Protein AF-A0A427E4P9-F1 (afdb_monomer_lite)

Foldseek 3Di:
DPDDCVVPDVVVCVCCVVVPVLCVLVVVCVVVVHPSVVSVVVVVVVVVVVVVVVPQDPVNVVVVVVVPDDPPPPVPPDDD

Secondary structure (DSSP, 8-state):
-----TT--SGGGHHHIIIIIHHHHHHHHHHHT--HHHHHHHHHHHHHHHHHHTT--HHHHHHHHHH---------S---

Organism: NCBI:txid271420

Radius of gyration: 16.05 Å; chains: 1; bounding box: 30×42×44 Å

pLDDT: mean 82.81, std 17.64, range [43.94, 98.19]

Sequence (80 aa):
MPADYSQHHVEDHEQFILEQLLPLIVGYARASGTPSEVVALSSFLSLSTVLQAKGLSRATLITAIDASRLPIHAAPEGLQ

Structure (mmCIF, N/CA/C/O backbone):
data_AF-A0A427E4P9-F1
#
_entry.id   AF-A0A427E4P9-F1
#
loop_
_atom_site.group_PDB
_atom_site.id
_atom_site.type_symbol
_atom_site.label_atom_id
_atom_site.label_alt_id
_atom_site.label_comp_id
_atom_site.label_asym_id
_atom_site.label_entity_id
_atom_site.label_seq_id
_atom_site.pdbx_PDB_ins_code
_atom_site.Cartn_x
_atom_site.Cartn_y
_atom_site.Cartn_z
_atom_site.occupancy
_atom_site.B_iso_or_equiv
_atom_site.auth_seq_id
_atom_site.auth_comp_id
_atom_site.auth_asym_id
_atom_site.auth_atom_id
_atom_site.pdbx_PDB_model_num
ATOM 1 N N . MET A 1 1 ? 8.176 -5.650 -22.633 1.00 45.12 1 MET A N 1
ATOM 2 C CA . MET A 1 1 ? 8.599 -4.281 -22.285 1.00 45.12 1 MET A CA 1
ATOM 3 C C . MET A 1 1 ? 8.190 -4.038 -20.846 1.00 45.12 1 MET A C 1
ATOM 5 O O . MET A 1 1 ? 7.047 -4.367 -20.541 1.00 45.12 1 MET A O 1
ATOM 9 N N . PRO A 1 2 ? 9.085 -3.582 -19.954 1.00 54.84 2 PRO A N 1
ATOM 10 C CA . PRO A 1 2 ? 8.650 -3.124 -18.639 1.00 54.84 2 PRO A CA 1
ATOM 11 C C . PRO A 1 2 ? 7.641 -1.990 -18.845 1.00 54.84 2 PRO A C 1
ATOM 13 O O . PRO A 1 2 ? 7.794 -1.196 -19.772 1.00 54.84 2 PRO A O 1
ATOM 16 N N . ALA A 1 3 ? 6.572 -1.978 -18.056 1.00 59.44 3 ALA A N 1
ATOM 17 C CA . ALA A 1 3 ? 5.596 -0.905 -18.129 1.00 59.44 3 ALA A CA 1
ATOM 18 C C . ALA A 1 3 ? 6.280 0.415 -17.739 1.00 59.44 3 ALA A C 1
ATOM 20 O O . AL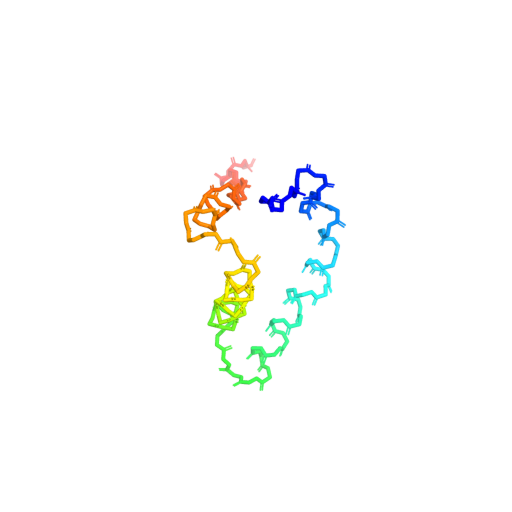A A 1 3 ? 6.926 0.497 -16.693 1.00 59.44 3 ALA A O 1
ATOM 21 N N . ASP A 1 4 ? 6.191 1.402 -18.627 1.00 62.19 4 ASP A N 1
ATOM 22 C CA . ASP A 1 4 ? 6.704 2.746 -18.399 1.00 62.19 4 ASP A CA 1
ATOM 23 C C . ASP A 1 4 ? 5.617 3.561 -17.697 1.00 62.19 4 ASP A C 1
ATOM 25 O O . ASP A 1 4 ? 4.586 3.883 -18.284 1.00 62.19 4 ASP A O 1
ATOM 29 N N . TYR A 1 5 ? 5.834 3.830 -16.412 1.00 66.62 5 TYR A N 1
ATOM 30 C CA . TYR A 1 5 ? 4.933 4.619 -15.574 1.00 66.62 5 TYR A CA 1
ATOM 31 C C . TYR A 1 5 ? 5.403 6.071 -15.421 1.00 66.62 5 TYR A C 1
ATOM 33 O O . TYR A 1 5 ? 4.832 6.808 -14.626 1.00 66.62 5 TYR A O 1
ATOM 41 N N . SER A 1 6 ? 6.435 6.498 -16.159 1.00 64.44 6 SER A N 1
ATOM 42 C CA . SER A 1 6 ? 7.063 7.819 -15.993 1.00 64.44 6 SER A CA 1
ATOM 43 C C . SER A 1 6 ? 6.142 9.007 -16.288 1.00 64.44 6 SER A C 1
ATOM 45 O O . SER A 1 6 ? 6.445 10.118 -15.869 1.00 64.44 6 SER A O 1
ATOM 47 N N . GLN A 1 7 ? 5.022 8.776 -16.978 1.00 64.75 7 GLN A N 1
ATOM 48 C CA . GLN A 1 7 ? 4.013 9.791 -17.297 1.00 64.75 7 GLN A CA 1
ATOM 49 C C . GLN A 1 7 ? 2.823 9.815 -16.327 1.00 64.75 7 GLN A C 1
ATOM 51 O O . GLN A 1 7 ? 1.912 10.615 -16.517 1.00 64.75 7 GLN A O 1
ATOM 56 N N . HIS A 1 8 ? 2.794 8.932 -15.325 1.00 72.25 8 HIS A N 1
ATOM 57 C CA . HIS A 1 8 ? 1.705 8.845 -14.354 1.00 72.25 8 HIS A CA 1
ATOM 58 C C . HIS A 1 8 ? 2.210 9.292 -12.986 1.00 72.25 8 HIS A C 1
ATOM 60 O O . HIS A 1 8 ? 2.869 8.530 -12.275 1.00 72.25 8 HIS A O 1
ATOM 66 N N . HIS A 1 9 ? 1.913 10.542 -12.638 1.00 72.25 9 HIS A N 1
ATOM 67 C CA . HIS A 1 9 ? 2.308 11.132 -11.368 1.00 72.25 9 HIS A CA 1
ATOM 68 C C . HIS A 1 9 ? 1.300 10.754 -10.277 1.00 72.25 9 HIS A C 1
ATOM 70 O O . HIS A 1 9 ? 0.100 10.637 -10.525 1.00 72.25 9 HIS A O 1
ATOM 76 N N . VAL A 1 10 ? 1.773 10.539 -9.047 1.00 74.38 10 VAL A N 1
ATOM 77 C CA . VAL A 1 10 ? 0.876 10.249 -7.909 1.00 74.38 10 VAL A CA 1
ATOM 78 C C . VAL A 1 10 ? -0.022 11.455 -7.632 1.00 74.38 10 VAL A C 1
ATOM 80 O O . VAL A 1 10 ? -1.182 11.298 -7.255 1.00 74.38 10 VAL A O 1
ATOM 83 N N . GLU A 1 11 ? 0.511 12.645 -7.888 1.00 81.31 11 GLU A N 1
ATOM 84 C CA . GLU A 1 11 ? -0.139 13.944 -7.799 1.00 81.31 11 GLU A CA 1
ATOM 85 C C . GLU A 1 11 ? -1.394 14.023 -8.683 1.00 81.31 11 GLU A C 1
ATOM 87 O O . GLU A 1 11 ? -2.408 14.569 -8.253 1.00 81.31 11 GLU A O 1
ATOM 92 N N . ASP A 1 12 ? -1.397 13.377 -9.856 1.00 84.06 12 ASP A N 1
ATOM 93 C CA . ASP A 1 12 ? -2.573 13.317 -10.745 1.00 84.06 12 ASP A CA 1
ATOM 94 C C . ASP A 1 12 ? -3.750 12.549 -10.114 1.00 84.06 12 ASP A C 1
ATOM 96 O O . ASP A 1 12 ? -4.898 12.634 -10.561 1.00 84.06 12 ASP A O 1
ATOM 100 N N . HIS A 1 13 ? -3.472 11.777 -9.064 1.00 86.12 13 HIS A N 1
ATOM 101 C CA . HIS A 1 13 ? -4.431 10.948 -8.346 1.00 86.12 13 HIS A CA 1
ATOM 102 C C . HIS A 1 13 ? -4.644 11.399 -6.895 1.00 86.12 13 HIS A C 1
ATOM 104 O O . HIS A 1 13 ? -5.391 10.741 -6.166 1.00 86.12 13 HIS A O 1
ATOM 110 N N . GLU A 1 14 ? -4.043 12.517 -6.472 1.00 86.31 14 GLU A N 1
ATOM 111 C CA . GLU A 1 14 ? -4.071 12.995 -5.084 1.00 86.31 14 GLU A CA 1
ATOM 112 C C . GLU A 1 14 ? -5.502 13.169 -4.567 1.00 86.31 14 GLU A C 1
ATOM 114 O O . GLU A 1 14 ? -5.843 12.647 -3.505 1.00 86.31 14 GLU A O 1
ATOM 119 N N . GLN A 1 15 ? -6.374 13.811 -5.352 1.00 90.38 15 GLN A N 1
ATOM 120 C CA . GLN A 1 15 ? -7.768 14.027 -4.962 1.00 90.38 15 GLN A CA 1
ATOM 121 C C . GLN A 1 15 ? -8.505 12.702 -4.711 1.00 90.38 15 GLN A C 1
ATOM 123 O O . GLN A 1 15 ? -9.193 12.545 -3.705 1.00 90.38 15 GLN A O 1
ATOM 128 N N . PHE A 1 16 ? -8.341 11.712 -5.594 1.00 92.44 16 PHE A N 1
ATOM 129 C CA . PHE A 1 16 ? -8.938 10.390 -5.398 1.00 92.44 16 PHE A CA 1
ATOM 130 C C . PHE A 1 16 ? -8.390 9.712 -4.135 1.00 92.44 16 PHE A C 1
ATOM 132 O O . PHE A 1 16 ? -9.153 9.145 -3.349 1.00 92.44 16 PHE A O 1
ATOM 139 N N . ILE A 1 17 ? -7.076 9.782 -3.921 1.00 90.88 17 ILE A N 1
ATOM 140 C CA . ILE A 1 17 ? -6.422 9.152 -2.774 1.00 90.88 17 ILE A CA 1
ATOM 141 C C . ILE A 1 17 ? -6.931 9.772 -1.466 1.00 90.88 17 ILE A C 1
ATOM 143 O O . ILE A 1 17 ? -7.389 9.042 -0.583 1.00 90.88 17 ILE A O 1
ATOM 147 N N . LEU A 1 18 ? -6.896 11.101 -1.350 1.00 90.69 18 LEU A N 1
ATOM 148 C CA . LEU A 1 18 ? -7.225 11.820 -0.119 1.00 90.69 18 LEU A CA 1
ATOM 149 C C . LEU A 1 18 ? -8.729 11.887 0.159 1.00 90.69 18 LEU A C 1
ATOM 151 O O . LEU A 1 18 ? -9.138 11.724 1.307 1.00 90.69 18 LEU A O 1
ATOM 155 N N . GLU A 1 19 ? -9.557 12.108 -0.863 1.00 93.88 19 GLU A N 1
ATOM 156 C CA . GLU A 1 19 ? -10.992 12.361 -0.674 1.00 93.88 19 GLU A CA 1
ATOM 157 C C . GLU A 1 19 ? -11.854 11.101 -0.785 1.00 93.88 19 GLU A C 1
ATOM 159 O O . GLU A 1 19 ? -12.985 11.095 -0.300 1.00 93.88 19 GLU A O 1
ATOM 164 N N . GLN A 1 20 ? -11.354 10.026 -1.406 1.00 95.81 20 GLN A N 1
ATOM 165 C CA . GLN A 1 20 ? -12.148 8.814 -1.640 1.00 95.81 20 GLN A CA 1
ATOM 166 C C . GLN A 1 20 ? -11.511 7.575 -1.014 1.00 95.81 20 GLN A C 1
ATOM 168 O O . GLN A 1 20 ? -12.136 6.920 -0.178 1.00 95.81 20 GLN A O 1
ATOM 173 N N . LEU A 1 21 ? -10.264 7.255 -1.370 1.00 93.88 21 LEU A N 1
ATOM 174 C CA . LEU A 1 21 ? -9.629 6.007 -0.943 1.00 93.88 21 LEU A CA 1
ATOM 175 C C . LEU A 1 21 ? -9.353 5.971 0.566 1.00 93.88 21 LEU A C 1
ATOM 177 O O . LEU A 1 21 ? -9.730 5.005 1.232 1.00 93.88 21 LEU A O 1
ATOM 181 N N . LEU A 1 22 ? -8.717 7.008 1.123 1.00 93.81 22 LEU A N 1
ATOM 182 C CA . LEU A 1 22 ? -8.420 7.054 2.559 1.00 93.81 22 LEU A CA 1
ATOM 183 C C . LEU A 1 22 ? -9.699 7.070 3.419 1.00 93.81 22 LEU A C 1
ATOM 185 O O . LEU A 1 22 ? -9.786 6.256 4.347 1.00 93.81 22 LEU A O 1
ATOM 189 N N . PRO A 1 23 ? -10.731 7.885 3.113 1.00 96.81 23 PRO A N 1
ATOM 190 C CA . PRO A 1 23 ? -12.005 7.823 3.825 1.00 96.81 23 PRO A CA 1
ATOM 191 C C . PRO A 1 23 ? -12.689 6.460 3.730 1.00 96.81 23 PRO A C 1
ATOM 193 O O . PRO A 1 23 ? -13.259 6.009 4.722 1.00 96.81 23 PRO A O 1
ATOM 196 N N . LEU A 1 24 ? -12.607 5.774 2.585 1.00 97.00 24 LEU A N 1
ATOM 197 C CA . LEU A 1 24 ? -13.161 4.428 2.428 1.00 97.00 24 LEU A CA 1
ATOM 198 C C . LEU A 1 24 ? -12.480 3.422 3.366 1.00 97.00 24 LEU A C 1
ATOM 200 O O . LEU A 1 24 ? -13.165 2.663 4.053 1.00 97.00 24 LEU A O 1
ATOM 204 N N . ILE A 1 25 ? -11.145 3.445 3.437 1.00 96.81 25 ILE A N 1
ATOM 205 C CA . ILE A 1 25 ? -10.357 2.582 4.333 1.00 96.81 25 ILE A CA 1
ATOM 206 C C . ILE A 1 25 ? -10.724 2.848 5.797 1.00 96.81 25 ILE A C 1
ATOM 208 O O . ILE A 1 25 ? -11.010 1.912 6.546 1.00 96.81 25 ILE A O 1
ATOM 212 N N . VAL A 1 26 ? -10.757 4.120 6.204 1.00 95.69 26 VAL A N 1
ATOM 213 C CA . VAL A 1 26 ? -11.090 4.521 7.582 1.00 95.69 26 VAL A CA 1
ATOM 214 C C . VAL A 1 26 ? -12.544 4.190 7.923 1.00 95.69 26 VAL A C 1
ATOM 216 O O . VAL A 1 26 ? -12.833 3.715 9.023 1.00 95.69 26 VAL A O 1
ATOM 219 N N . GLY A 1 27 ? -13.465 4.406 6.984 1.00 97.62 27 GLY A N 1
ATOM 220 C CA . GLY A 1 27 ? -14.882 4.088 7.135 1.00 97.62 27 GLY A CA 1
ATOM 221 C C . GLY A 1 27 ? -15.112 2.595 7.343 1.00 97.62 27 GLY A C 1
ATOM 222 O O . GLY A 1 27 ? -15.814 2.211 8.281 1.00 97.62 27 GLY A O 1
ATOM 223 N N . TYR A 1 28 ? -14.463 1.754 6.533 1.00 97.94 28 TYR A N 1
ATOM 224 C CA . TYR A 1 28 ? -14.494 0.304 6.716 1.00 97.94 28 TYR A CA 1
ATOM 225 C C . TYR A 1 28 ? -13.904 -0.102 8.069 1.00 97.94 28 TYR A C 1
ATOM 227 O O . TYR A 1 28 ? -14.558 -0.823 8.816 1.00 97.94 28 TYR A O 1
ATOM 235 N N . ALA A 1 29 ? -12.715 0.404 8.412 1.00 98.06 29 ALA A N 1
ATOM 236 C CA . ALA A 1 29 ? -12.039 0.102 9.674 1.00 98.06 29 ALA A CA 1
ATOM 237 C C . ALA A 1 29 ? -12.931 0.401 10.890 1.00 98.06 29 ALA A C 1
ATOM 239 O O . ALA A 1 29 ? -13.090 -0.432 11.783 1.00 98.06 29 ALA A O 1
ATOM 240 N N . ARG A 1 30 ? -13.597 1.564 10.881 1.00 97.50 30 ARG A N 1
ATOM 241 C CA . ARG A 1 30 ? -14.574 1.936 11.910 1.00 97.50 30 ARG A CA 1
ATOM 242 C C . ARG A 1 30 ? -15.755 0.966 11.951 1.00 97.50 30 ARG A C 1
ATOM 244 O O . ARG A 1 30 ? -16.137 0.544 13.037 1.00 97.50 30 ARG A O 1
ATOM 251 N N . ALA A 1 31 ? -16.338 0.628 10.802 1.00 98.19 31 ALA A N 1
ATOM 252 C CA . ALA A 1 31 ? -17.505 -0.252 10.729 1.00 98.19 31 ALA A CA 1
ATOM 253 C C . ALA A 1 31 ? -17.194 -1.696 11.162 1.00 98.19 31 ALA A C 1
ATOM 255 O O . ALA A 1 31 ? -18.039 -2.346 11.772 1.00 98.19 31 ALA A O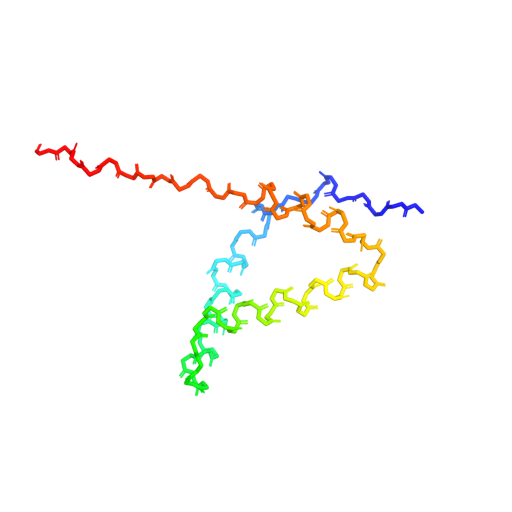 1
ATOM 256 N N . SER A 1 32 ? -15.986 -2.189 10.877 1.00 97.25 32 SER A N 1
ATOM 257 C CA . SER A 1 32 ? -15.544 -3.542 11.230 1.00 97.25 32 SER A CA 1
ATOM 258 C C . SER A 1 32 ? -14.904 -3.642 12.620 1.00 97.25 32 SER A C 1
ATOM 260 O O . SER A 1 32 ? -14.546 -4.740 13.042 1.00 97.25 32 SER A O 1
ATOM 262 N N . GLY A 1 33 ? -14.703 -2.518 13.319 1.00 97.06 33 GLY A N 1
ATOM 263 C CA . GLY A 1 33 ? -13.976 -2.470 14.593 1.00 97.06 33 GLY A CA 1
ATOM 264 C C . GLY A 1 33 ? -12.487 -2.821 14.470 1.00 97.06 33 GLY A C 1
ATOM 265 O O . GLY A 1 33 ? -11.855 -3.193 15.455 1.00 97.06 33 GLY A O 1
ATOM 266 N N . THR A 1 34 ? -11.924 -2.754 13.263 1.00 97.88 34 THR A N 1
ATOM 267 C CA . THR A 1 34 ? -10.516 -3.080 12.994 1.00 97.88 34 THR A CA 1
ATOM 268 C C . THR A 1 34 ? -9.667 -1.807 13.044 1.00 97.88 34 THR A C 1
ATOM 270 O O . THR A 1 34 ? -10.124 -0.773 12.559 1.00 97.88 34 THR A O 1
ATOM 273 N N . PRO A 1 35 ? -8.428 -1.839 13.570 1.00 97.50 35 PRO A N 1
ATOM 274 C CA . PRO A 1 35 ? -7.542 -0.681 13.506 1.00 97.50 35 PRO A CA 1
ATOM 275 C C . PRO A 1 35 ? -7.292 -0.231 12.060 1.00 97.50 35 PRO A C 1
ATOM 277 O O . PRO A 1 35 ? -7.077 -1.055 11.164 1.00 97.50 35 PRO A O 1
ATOM 280 N N . SER A 1 36 ? -7.320 1.080 11.823 1.00 93.94 36 SER A N 1
ATOM 281 C CA . SER A 1 36 ? -7.205 1.665 10.480 1.00 93.94 36 SER A CA 1
ATOM 282 C C . SER A 1 36 ? -5.905 1.292 9.771 1.00 93.94 36 SER A C 1
ATOM 284 O O . SER A 1 36 ? -5.906 1.026 8.573 1.00 93.94 36 SER A O 1
ATOM 286 N N . GLU A 1 37 ? -4.811 1.192 10.518 1.00 94.88 37 GLU A N 1
ATOM 287 C CA . GLU A 1 37 ? -3.492 0.788 10.049 1.00 94.88 37 GLU A CA 1
ATOM 288 C C . GLU A 1 37 ? -3.468 -0.667 9.567 1.00 94.88 37 GLU A C 1
ATOM 290 O O . GLU A 1 37 ? -2.794 -0.976 8.586 1.00 94.88 37 GLU A O 1
ATOM 295 N N . VAL A 1 38 ? -4.260 -1.555 10.180 1.00 97.06 38 VAL A N 1
ATOM 296 C CA . VAL A 1 38 ? -4.374 -2.960 9.759 1.00 97.06 38 VAL A CA 1
ATOM 297 C C . VAL A 1 38 ? -5.123 -3.057 8.431 1.00 97.06 38 VAL A C 1
ATOM 299 O O . VAL A 1 38 ? -4.706 -3.793 7.533 1.00 97.06 38 VAL A O 1
ATOM 302 N N . VAL A 1 39 ? -6.204 -2.289 8.272 1.00 97.62 39 VAL A N 1
ATOM 303 C CA . VAL A 1 39 ? -6.973 -2.235 7.017 1.00 97.62 39 VAL A CA 1
ATOM 304 C C . VAL A 1 39 ? -6.148 -1.589 5.903 1.00 97.62 39 VAL A C 1
ATOM 306 O O . VAL A 1 39 ? -6.116 -2.106 4.783 1.00 97.62 39 VAL A O 1
ATOM 309 N N . ALA A 1 40 ? -5.433 -0.504 6.207 1.00 95.62 40 ALA A N 1
ATOM 310 C CA . ALA A 1 40 ? -4.540 0.164 5.267 1.00 95.62 40 ALA A CA 1
ATOM 311 C C . ALA A 1 40 ? -3.414 -0.772 4.806 1.00 95.62 40 ALA A C 1
ATOM 313 O O . ALA A 1 40 ? -3.201 -0.924 3.603 1.00 95.62 40 ALA A O 1
ATOM 314 N N . LEU A 1 41 ? -2.756 -1.474 5.737 1.00 95.56 41 LEU A N 1
ATOM 315 C CA . LEU A 1 41 ? -1.719 -2.456 5.416 1.00 95.56 41 LEU A CA 1
ATOM 316 C C . LEU A 1 41 ? -2.271 -3.601 4.558 1.00 95.56 41 LEU A C 1
ATOM 318 O O . LEU A 1 41 ? -1.660 -3.972 3.559 1.00 95.56 41 LEU A O 1
ATOM 322 N N . SER A 1 42 ? -3.444 -4.135 4.900 1.00 97.19 42 SER A N 1
ATOM 323 C CA . SER A 1 42 ? -4.082 -5.214 4.130 1.00 97.19 42 SER A CA 1
ATOM 324 C C . SER A 1 42 ? -4.440 -4.772 2.706 1.00 97.19 42 SER A C 1
ATOM 326 O O . SER A 1 42 ? -4.242 -5.523 1.745 1.00 97.19 42 SER A O 1
ATOM 328 N N . SER A 1 43 ? -4.909 -3.530 2.554 1.00 96.69 43 SER A N 1
ATOM 329 C CA . SER A 1 43 ? -5.189 -2.914 1.252 1.00 96.69 43 SER A CA 1
ATOM 330 C C . SER A 1 43 ? -3.904 -2.751 0.437 1.00 96.69 43 SER A C 1
ATOM 332 O O . SER A 1 43 ? -3.844 -3.169 -0.718 1.00 96.69 43 SER A O 1
ATOM 334 N N . PHE A 1 44 ? -2.842 -2.234 1.060 1.00 94.56 44 PHE A N 1
ATOM 335 C CA . PHE A 1 44 ? -1.522 -2.094 0.449 1.00 94.56 44 PHE A CA 1
ATOM 336 C C . PHE A 1 44 ? -0.941 -3.438 -0.022 1.00 94.56 44 PHE A C 1
ATOM 338 O O . PHE A 1 44 ? -0.452 -3.536 -1.151 1.00 94.56 44 PHE A O 1
ATOM 345 N N . LEU A 1 45 ? -1.021 -4.489 0.801 1.00 95.38 45 LEU A N 1
ATOM 346 C CA . LEU A 1 45 ? -0.544 -5.828 0.438 1.00 95.38 45 LEU A CA 1
ATOM 347 C C . LEU A 1 45 ? -1.322 -6.392 -0.754 1.00 95.38 45 LEU A C 1
ATOM 349 O O . LEU A 1 45 ? -0.717 -6.905 -1.693 1.00 95.38 45 LEU A O 1
ATOM 353 N N . SER A 1 46 ? -2.645 -6.227 -0.758 1.00 96.62 46 SER A N 1
ATOM 354 C CA . SER A 1 46 ? -3.505 -6.675 -1.859 1.00 96.62 46 SER A CA 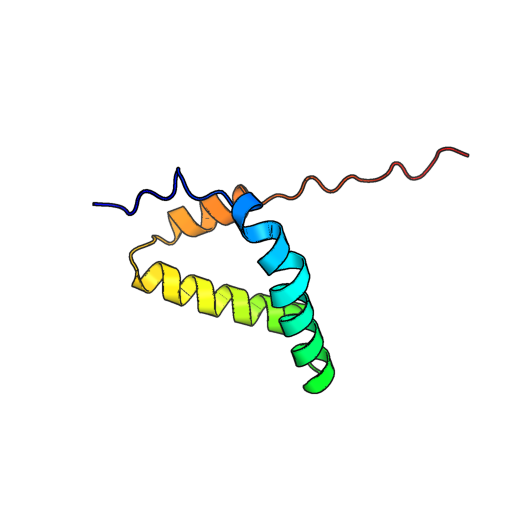1
ATOM 355 C C . SER A 1 46 ? -3.163 -5.965 -3.173 1.00 96.62 46 SER A C 1
ATOM 357 O O . SER A 1 46 ? -2.991 -6.616 -4.206 1.00 96.62 46 SER A O 1
ATOM 359 N N . LEU A 1 47 ? -2.984 -4.640 -3.139 1.00 94.44 47 LEU A N 1
ATOM 360 C CA . LEU A 1 47 ? -2.555 -3.856 -4.302 1.00 94.44 47 LEU A CA 1
ATOM 361 C C . LEU A 1 47 ? -1.156 -4.274 -4.775 1.00 94.44 47 LEU A C 1
ATOM 363 O O . LEU A 1 47 ? -0.938 -4.463 -5.970 1.00 94.44 47 LEU A O 1
ATOM 367 N N . SER A 1 48 ? -0.227 -4.511 -3.848 1.00 94.25 48 SER A N 1
ATOM 368 C CA . SER A 1 48 ? 1.121 -5.000 -4.160 1.00 94.25 48 SER A CA 1
ATOM 369 C C . SER A 1 48 ? 1.099 -6.369 -4.842 1.00 94.25 48 SER A C 1
ATOM 371 O O . SER A 1 48 ? 1.893 -6.620 -5.750 1.00 94.25 48 SER A O 1
ATOM 373 N N . THR A 1 49 ? 0.191 -7.267 -4.450 1.00 94.62 49 THR A N 1
ATOM 3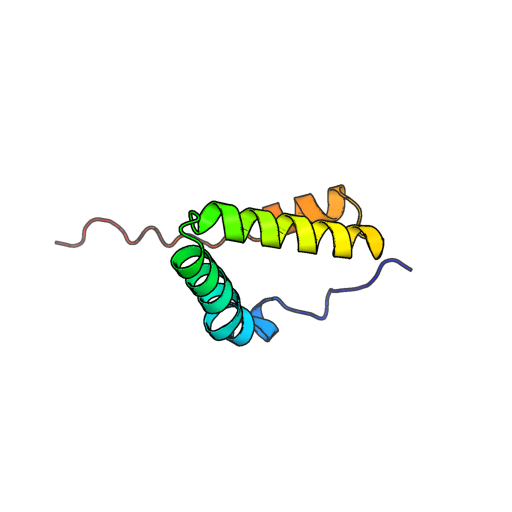74 C CA . THR A 1 49 ? -0.015 -8.556 -5.128 1.00 94.62 49 THR A CA 1
ATOM 375 C C . THR A 1 49 ? -0.524 -8.362 -6.553 1.00 94.62 49 THR A C 1
ATOM 377 O O . THR A 1 49 ? -0.008 -9.000 -7.471 1.00 94.62 49 THR A O 1
ATOM 380 N N . VAL A 1 50 ? -1.485 -7.457 -6.768 1.00 95.56 50 VAL A N 1
ATOM 381 C CA . VAL A 1 50 ? -1.982 -7.127 -8.116 1.00 95.56 50 VAL A CA 1
ATOM 382 C C . VAL A 1 50 ? -0.853 -6.585 -8.992 1.00 95.56 50 VAL A C 1
ATOM 384 O O . VAL A 1 50 ? -0.683 -7.042 -10.121 1.00 95.56 50 VAL A O 1
ATOM 387 N N . LEU A 1 51 ? -0.041 -5.662 -8.473 1.00 93.38 51 LEU A N 1
ATOM 388 C CA . LEU A 1 51 ? 1.092 -5.086 -9.200 1.00 93.38 51 LEU A CA 1
ATOM 389 C C . LEU A 1 51 ? 2.155 -6.138 -9.549 1.00 93.38 51 LEU A C 1
ATOM 391 O O . LEU A 1 51 ? 2.627 -6.180 -10.686 1.00 93.38 51 LEU A O 1
ATOM 395 N N . GLN A 1 52 ? 2.479 -7.043 -8.622 1.00 94.00 52 GLN A N 1
ATOM 396 C CA . GLN A 1 52 ? 3.380 -8.168 -8.903 1.00 94.00 52 GLN A CA 1
ATOM 397 C C . GLN A 1 52 ? 2.822 -9.098 -9.982 1.00 94.00 52 GLN A C 1
ATOM 399 O O . GLN A 1 52 ? 3.555 -9.491 -10.887 1.00 94.00 52 GLN A O 1
ATOM 404 N N . ALA A 1 53 ? 1.519 -9.394 -9.951 1.00 94.62 53 ALA A N 1
ATOM 405 C CA . ALA A 1 53 ? 0.860 -10.191 -10.987 1.00 94.62 53 ALA A CA 1
ATOM 406 C C . ALA A 1 53 ? 0.885 -9.511 -12.371 1.00 94.62 53 ALA A C 1
ATOM 408 O O . ALA A 1 53 ? 0.796 -10.188 -13.394 1.00 94.62 53 ALA A O 1
ATOM 409 N N . LYS A 1 54 ? 1.036 -8.181 -12.420 1.00 92.00 54 LYS A N 1
ATOM 410 C CA . LYS A 1 54 ? 1.248 -7.403 -13.653 1.00 92.00 54 LYS A CA 1
ATOM 411 C C . LYS A 1 54 ? 2.719 -7.303 -14.072 1.00 92.00 54 LYS A C 1
ATOM 413 O O . LYS A 1 54 ? 3.012 -6.682 -15.089 1.00 92.00 54 LYS A O 1
ATOM 418 N N . GLY A 1 55 ? 3.627 -7.944 -13.339 1.00 91.75 55 GLY A N 1
ATOM 419 C CA . GLY A 1 55 ? 5.045 -8.037 -13.679 1.00 91.75 55 GLY A CA 1
ATOM 420 C C . GLY A 1 55 ? 5.946 -7.040 -12.955 1.00 91.75 55 GLY A C 1
ATOM 421 O O . GLY A 1 55 ? 7.132 -6.974 -13.281 1.00 91.75 55 GLY A O 1
ATOM 422 N N . LEU A 1 56 ? 5.442 -6.279 -11.973 1.00 91.81 56 LEU A N 1
ATOM 423 C CA . LEU A 1 56 ? 6.316 -5.444 -11.146 1.00 91.81 56 LEU A CA 1
ATOM 424 C C . LEU A 1 56 ? 7.134 -6.328 -10.210 1.00 91.81 56 LEU A C 1
ATOM 426 O O . LEU A 1 56 ? 6.604 -7.147 -9.462 1.00 91.81 56 LEU A O 1
ATOM 430 N N . SER A 1 57 ? 8.451 -6.144 -10.239 1.00 93.00 57 SER A N 1
ATOM 431 C CA . SER A 1 57 ? 9.338 -6.886 -9.354 1.00 93.00 57 SER A CA 1
ATOM 432 C C . SER A 1 57 ? 9.208 -6.392 -7.912 1.00 93.00 57 SER A C 1
ATOM 434 O O . SER A 1 57 ? 8.921 -5.219 -7.657 1.00 93.00 57 SER A O 1
ATOM 436 N N . ARG A 1 58 ? 9.525 -7.266 -6.950 1.00 92.12 58 ARG A N 1
ATOM 437 C CA . ARG A 1 58 ? 9.674 -6.867 -5.544 1.00 92.12 58 ARG A CA 1
ATOM 438 C C . ARG A 1 58 ? 10.645 -5.693 -5.390 1.00 92.12 58 ARG A C 1
ATOM 440 O O . ARG A 1 58 ? 10.369 -4.794 -4.610 1.00 92.12 58 ARG A O 1
ATOM 447 N N . ALA A 1 59 ? 11.763 -5.698 -6.118 1.00 92.19 59 ALA A N 1
ATOM 448 C CA . ALA A 1 59 ? 12.754 -4.626 -6.043 1.00 92.19 59 ALA A CA 1
ATOM 449 C C . ALA A 1 59 ? 12.144 -3.274 -6.443 1.00 92.19 59 ALA A C 1
ATOM 451 O O . ALA A 1 59 ? 12.289 -2.304 -5.712 1.00 92.19 59 ALA A O 1
ATOM 452 N N . THR A 1 60 ? 11.376 -3.248 -7.535 1.00 89.44 60 THR A N 1
ATOM 453 C CA . THR A 1 60 ? 10.657 -2.055 -8.004 1.00 89.44 60 THR A CA 1
ATOM 454 C C . THR A 1 60 ? 9.670 -1.537 -6.960 1.00 89.44 60 THR A C 1
ATOM 456 O O . THR A 1 60 ? 9.629 -0.338 -6.705 1.00 89.44 60 THR A O 1
ATOM 459 N N . LEU A 1 61 ? 8.901 -2.428 -6.326 1.00 90.25 61 LEU A N 1
ATOM 460 C CA . LEU A 1 61 ? 7.950 -2.039 -5.281 1.00 90.25 61 LEU A CA 1
ATOM 461 C C . LEU A 1 61 ? 8.647 -1.463 -4.046 1.00 90.25 61 LEU A C 1
ATOM 463 O O . LEU A 1 61 ? 8.197 -0.453 -3.520 1.00 90.25 61 LEU A O 1
ATOM 467 N N . ILE A 1 62 ? 9.760 -2.060 -3.610 1.00 91.31 62 ILE A N 1
ATOM 468 C CA . ILE A 1 62 ? 10.553 -1.523 -2.495 1.00 91.31 62 ILE A CA 1
ATOM 469 C C . ILE A 1 62 ? 11.094 -0.132 -2.840 1.00 91.31 62 ILE A C 1
ATOM 471 O O . ILE A 1 62 ? 10.919 0.791 -2.052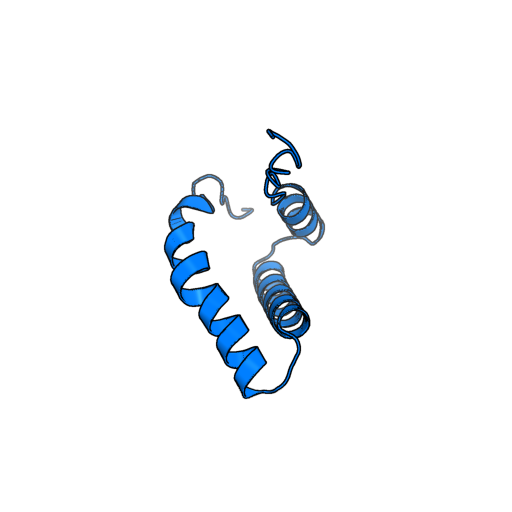 1.00 91.31 62 ILE A O 1
ATOM 475 N N . THR A 1 63 ? 11.649 0.056 -4.041 1.00 87.38 63 THR A N 1
ATOM 476 C CA . THR A 1 63 ? 12.112 1.376 -4.496 1.00 87.38 63 THR A CA 1
ATOM 477 C C . THR A 1 63 ? 10.986 2.412 -4.516 1.00 87.38 63 THR A C 1
ATOM 479 O O . THR A 1 63 ? 11.210 3.554 -4.125 1.00 87.38 63 THR A O 1
ATOM 482 N N . ALA A 1 64 ? 9.773 2.032 -4.928 1.00 85.38 64 ALA A N 1
ATOM 483 C CA . ALA A 1 64 ? 8.622 2.934 -4.920 1.00 85.38 64 ALA A CA 1
ATOM 484 C C . ALA A 1 64 ? 8.220 3.360 -3.495 1.00 85.38 64 ALA A C 1
ATOM 486 O O . ALA A 1 64 ? 7.934 4.531 -3.267 1.00 85.38 64 ALA A O 1
ATOM 487 N N . ILE A 1 65 ? 8.251 2.435 -2.531 1.00 87.31 65 ILE A N 1
ATOM 488 C CA . ILE A 1 65 ? 7.987 2.728 -1.110 1.00 87.31 65 ILE A CA 1
ATOM 489 C C . ILE A 1 65 ? 9.064 3.656 -0.539 1.00 87.31 65 ILE A C 1
ATOM 491 O O . ILE A 1 65 ? 8.759 4.608 0.175 1.00 87.31 65 ILE A O 1
ATOM 495 N N . ASP A 1 66 ? 10.331 3.410 -0.867 1.00 85.06 66 ASP A N 1
ATOM 496 C CA . ASP A 1 66 ? 11.432 4.260 -0.410 1.00 85.06 66 ASP A CA 1
ATOM 497 C C . ASP A 1 66 ? 11.333 5.685 -0.974 1.00 85.06 66 ASP A C 1
ATOM 499 O O . ASP A 1 66 ? 11.720 6.641 -0.297 1.00 85.06 66 ASP A O 1
ATOM 503 N N . ALA A 1 67 ? 10.793 5.829 -2.188 1.00 81.38 67 ALA A N 1
ATOM 504 C CA . ALA A 1 67 ? 10.541 7.112 -2.834 1.00 81.38 67 ALA A CA 1
ATOM 505 C C . ALA A 1 67 ? 9.282 7.824 -2.307 1.00 81.38 67 ALA A C 1
ATOM 507 O O . ALA A 1 67 ? 9.226 9.049 -2.350 1.00 81.38 67 ALA A O 1
ATOM 508 N N . SER A 1 68 ? 8.298 7.101 -1.756 1.00 75.81 68 SER A N 1
ATOM 509 C CA . SER A 1 68 ? 7.026 7.667 -1.275 1.00 75.81 68 SER A CA 1
ATOM 510 C C . SER A 1 68 ? 7.133 8.401 0.069 1.00 75.81 68 SER A C 1
ATOM 512 O O . SER A 1 68 ? 6.129 8.575 0.764 1.00 75.81 68 SER A O 1
ATOM 514 N N . ARG A 1 69 ? 8.342 8.787 0.492 1.00 66.00 69 ARG A N 1
ATOM 515 C CA . ARG A 1 69 ? 8.560 9.528 1.736 1.00 66.00 69 ARG A CA 1
ATOM 516 C C . ARG A 1 69 ? 7.864 10.881 1.632 1.00 66.00 69 ARG A C 1
ATOM 518 O O . ARG A 1 69 ? 8.388 11.803 1.014 1.00 66.00 69 ARG A O 1
ATOM 525 N N . LEU A 1 70 ? 6.708 11.006 2.285 1.00 55.25 70 LEU A N 1
ATOM 526 C CA . LEU A 1 70 ? 6.138 12.310 2.594 1.00 55.25 70 LEU A CA 1
ATOM 527 C C . LEU A 1 70 ? 7.200 13.100 3.369 1.00 55.25 70 LEU A C 1
ATOM 529 O O . LEU A 1 70 ? 7.690 12.596 4.388 1.00 55.25 70 LEU A O 1
ATOM 533 N N . PRO A 1 71 ? 7.571 14.316 2.934 1.00 50.12 71 PRO A N 1
ATOM 534 C CA . PRO A 1 71 ? 8.263 15.231 3.815 1.00 50.12 71 PRO A CA 1
ATOM 535 C C . PRO A 1 71 ? 7.290 15.519 4.953 1.00 50.12 71 PRO A C 1
ATOM 537 O O . PRO A 1 71 ? 6.378 16.332 4.819 1.00 50.12 71 PRO A O 1
ATOM 540 N N . ILE A 1 72 ? 7.444 14.804 6.068 1.00 47.69 72 ILE A N 1
ATOM 541 C CA . ILE A 1 72 ? 6.815 15.183 7.322 1.00 47.69 72 ILE A CA 1
ATOM 542 C C . ILE A 1 72 ? 7.375 16.577 7.586 1.00 47.69 72 ILE A C 1
ATOM 5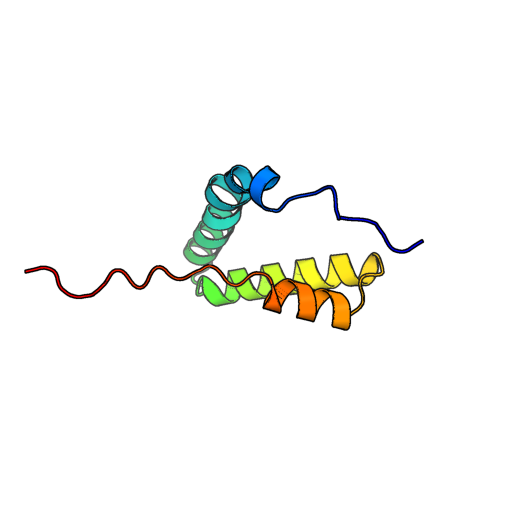44 O O . ILE A 1 72 ? 8.532 16.717 7.981 1.00 47.69 72 ILE A O 1
ATOM 548 N N . HIS A 1 73 ? 6.594 17.618 7.288 1.00 46.31 73 HIS A N 1
ATOM 549 C CA . HIS A 1 73 ? 6.806 18.913 7.904 1.00 46.31 73 HIS A CA 1
ATOM 550 C C . HIS A 1 73 ? 6.655 18.638 9.396 1.00 46.31 73 HIS A C 1
ATOM 552 O O . HIS A 1 73 ? 5.549 18.611 9.931 1.00 46.31 73 HIS A O 1
ATOM 558 N N . ALA A 1 74 ? 7.776 18.359 10.058 1.00 44.59 74 ALA A N 1
ATOM 559 C CA . ALA A 1 74 ? 7.912 18.639 11.464 1.00 44.59 74 ALA A CA 1
ATOM 560 C C . ALA A 1 74 ? 7.679 20.147 11.557 1.00 44.59 74 ALA A C 1
ATOM 562 O O . ALA A 1 74 ? 8.599 20.936 11.345 1.00 44.59 74 ALA A O 1
ATOM 563 N N . ALA A 1 75 ? 6.418 20.557 11.726 1.00 49.34 75 ALA A N 1
ATOM 564 C CA . ALA A 1 75 ? 6.116 21.906 12.157 1.00 49.34 75 ALA A CA 1
ATOM 565 C C . ALA A 1 75 ? 7.012 22.126 13.382 1.00 49.34 75 ALA A C 1
ATOM 567 O O . ALA A 1 75 ? 6.970 21.283 14.284 1.00 49.34 75 ALA A O 1
ATOM 568 N N . PRO A 1 76 ? 7.894 23.142 13.391 1.00 46.53 76 PRO A N 1
ATOM 569 C CA . PRO A 1 76 ? 8.730 23.379 14.548 1.00 46.53 76 PRO A CA 1
ATOM 570 C C . PRO A 1 76 ? 7.796 23.531 15.743 1.00 46.53 76 PRO A C 1
ATOM 572 O O . PRO A 1 76 ? 6.945 24.422 15.765 1.00 46.53 76 PRO A O 1
ATOM 575 N N . GLU A 1 77 ? 7.916 22.630 16.713 1.00 54.25 77 GLU A N 1
ATOM 576 C CA . GLU A 1 77 ? 7.391 22.878 18.042 1.00 54.25 77 GLU A CA 1
ATOM 577 C C . GLU A 1 77 ? 8.128 24.116 18.562 1.00 54.25 77 GLU A C 1
ATOM 579 O O . GLU A 1 77 ? 9.283 24.041 18.976 1.00 54.25 77 GLU A O 1
ATOM 584 N N . GLY A 1 78 ? 7.489 25.279 18.454 1.00 52.88 78 GLY A N 1
ATOM 585 C CA . GLY A 1 78 ? 8.009 26.531 18.986 1.00 52.88 78 GLY A CA 1
ATOM 586 C C . GLY A 1 78 ? 8.229 27.612 17.938 1.00 52.88 78 GLY A C 1
ATOM 587 O O . GLY A 1 78 ? 9.334 27.803 17.441 1.00 52.88 78 GLY A O 1
ATOM 588 N N . LEU A 1 79 ? 7.201 28.429 17.732 1.00 44.38 79 LEU A N 1
ATOM 589 C CA . LEU A 1 79 ? 7.377 29.868 17.891 1.00 44.38 79 LEU A CA 1
ATOM 590 C C . LEU A 1 79 ? 6.323 30.325 18.899 1.00 44.38 79 LEU A C 1
ATOM 592 O O . LEU A 1 79 ? 5.123 30.176 18.674 1.00 44.38 79 LEU A O 1
ATOM 596 N N . GLN A 1 80 ? 6.843 30.737 20.051 1.00 43.94 80 GLN A N 1
ATOM 597 C CA . GLN A 1 80 ? 6.136 31.346 21.171 1.00 43.94 80 GLN A CA 1
ATOM 598 C C . GLN A 1 80 ? 5.486 32.671 20.770 1.00 43.94 80 GLN A C 1
ATOM 600 O O . GLN A 1 80 ? 6.019 33.330 19.847 1.00 43.94 80 GLN A O 1
#